Protein AF-A0A6N2HHI6-F1 (afdb_monomer_lite)

Structure (mmCIF, N/CA/C/O backbone):
data_AF-A0A6N2HHI6-F1
#
_entry.id   AF-A0A6N2HHI6-F1
#
loop_
_atom_site.group_PDB
_atom_site.id
_atom_site.type_symbol
_atom_site.label_atom_id
_atom_site.label_alt_id
_atom_site.label_comp_id
_atom_site.label_asym_id
_atom_site.label_entity_id
_atom_site.label_seq_id
_atom_site.pdbx_PDB_ins_code
_atom_site.Cartn_x
_atom_site.Cartn_y
_atom_site.Cartn_z
_atom_site.occupancy
_atom_site.B_iso_or_equiv
_atom_site.auth_seq_id
_atom_site.auth_comp_id
_atom_site.auth_asym_id
_atom_site.auth_atom_id
_atom_site.pdbx_PDB_model_num
ATOM 1 N N . MET A 1 1 ? 16.019 -4.355 -0.664 1.00 60.88 1 MET A N 1
ATOM 2 C CA . MET A 1 1 ? 15.784 -3.377 0.416 1.00 60.88 1 MET A CA 1
ATOM 3 C C . MET A 1 1 ? 14.619 -3.919 1.218 1.00 60.88 1 MET A C 1
ATOM 5 O O . MET A 1 1 ? 13.647 -4.322 0.595 1.00 60.88 1 MET A O 1
ATOM 9 N N . VAL A 1 2 ? 14.749 -4.052 2.535 1.00 79.38 2 VAL A N 1
ATOM 10 C CA . VAL A 1 2 ? 13.646 -4.550 3.370 1.00 79.38 2 VAL A CA 1
ATOM 11 C C . VAL A 1 2 ? 12.725 -3.367 3.663 1.00 79.38 2 VAL A C 1
ATOM 13 O O . VAL A 1 2 ? 13.206 -2.336 4.127 1.00 79.38 2 VAL A O 1
ATOM 16 N N . GLY A 1 3 ? 11.443 -3.486 3.314 1.00 85.81 3 GLY A N 1
ATOM 17 C CA . GLY A 1 3 ? 10.424 -2.500 3.674 1.00 85.81 3 GLY A CA 1
ATOM 18 C C . GLY A 1 3 ? 10.035 -2.628 5.146 1.00 85.81 3 GLY A C 1
ATOM 19 O O . GLY A 1 3 ? 10.104 -3.715 5.711 1.00 85.81 3 GLY A O 1
ATOM 20 N N . VAL A 1 4 ? 9.642 -1.516 5.760 1.00 94.62 4 VAL A N 1
ATOM 21 C CA . VAL A 1 4 ? 9.163 -1.456 7.153 1.00 94.62 4 VAL A CA 1
ATOM 22 C C . VAL A 1 4 ? 7.637 -1.570 7.213 1.00 94.62 4 VAL A C 1
ATOM 24 O O . VAL A 1 4 ? 7.092 -2.122 8.165 1.00 94.62 4 VAL A O 1
ATOM 27 N N . ILE A 1 5 ? 6.947 -1.066 6.187 1.00 95.06 5 ILE A N 1
ATOM 28 C CA . ILE A 1 5 ? 5.491 -1.098 6.066 1.00 95.06 5 ILE A CA 1
ATOM 29 C C . ILE A 1 5 ? 5.097 -2.278 5.180 1.00 95.06 5 ILE A C 1
ATOM 31 O O . ILE A 1 5 ? 5.539 -2.377 4.036 1.00 95.06 5 ILE A O 1
ATOM 35 N N . ALA A 1 6 ? 4.226 -3.133 5.709 1.00 95.44 6 ALA A N 1
ATOM 36 C CA . ALA A 1 6 ? 3.611 -4.241 4.992 1.00 95.44 6 ALA A CA 1
ATOM 37 C C . ALA A 1 6 ? 2.192 -4.476 5.519 1.00 95.44 6 ALA A C 1
ATOM 39 O O . ALA A 1 6 ? 1.937 -4.365 6.718 1.00 95.44 6 ALA A O 1
ATOM 40 N N . ALA A 1 7 ? 1.271 -4.844 4.634 1.00 96.00 7 ALA A N 1
ATOM 41 C CA . ALA A 1 7 ? -0.109 -5.170 4.974 1.00 96.00 7 ALA A CA 1
ATOM 42 C C . ALA A 1 7 ? -0.234 -6.485 5.761 1.00 96.00 7 ALA A C 1
ATOM 44 O O . ALA A 1 7 ? -1.263 -6.724 6.390 1.00 96.00 7 ALA A O 1
ATOM 45 N N . SER A 1 8 ? 0.811 -7.323 5.759 1.00 95.38 8 SER A N 1
ATOM 46 C CA . SER A 1 8 ? 0.907 -8.505 6.622 1.00 95.38 8 SER A CA 1
ATOM 47 C C . SER A 1 8 ? 0.996 -8.159 8.110 1.00 95.38 8 SER A C 1
ATOM 49 O O . SER A 1 8 ? 0.720 -9.021 8.937 1.00 95.38 8 SER A O 1
ATOM 51 N N . GLU A 1 9 ? 1.379 -6.925 8.446 1.00 96.44 9 GLU A N 1
ATOM 52 C CA . GLU A 1 9 ? 1.453 -6.405 9.809 1.00 96.44 9 GLU A CA 1
ATOM 53 C C . GLU A 1 9 ? 0.269 -5.436 10.041 1.00 96.44 9 GLU A C 1
ATOM 55 O O . GLU A 1 9 ? 0.293 -4.289 9.581 1.00 96.44 9 GLU A O 1
ATOM 60 N N . PRO A 1 10 ? -0.815 -5.876 10.718 1.00 95.06 10 PRO A N 1
ATOM 61 C CA . PRO A 1 10 ? -2.076 -5.130 10.774 1.00 95.06 10 PRO A CA 1
ATOM 62 C C . PRO A 1 10 ? -1.982 -3.753 11.436 1.00 95.06 10 PRO A C 1
ATOM 64 O O . PRO A 1 10 ? -2.836 -2.899 11.178 1.00 95.06 10 PRO A O 1
ATOM 67 N N . SER A 1 11 ? -0.959 -3.523 12.267 1.00 96.56 11 SER A N 1
ATOM 68 C CA . SER A 1 11 ? -0.707 -2.232 12.918 1.00 96.56 11 SER A CA 1
ATOM 69 C C . SER A 1 11 ? -0.463 -1.093 11.919 1.00 96.56 11 SER A C 1
ATOM 71 O O . SER A 1 11 ? -0.752 0.061 12.234 1.00 96.56 11 SER A O 1
ATOM 73 N N . TRP A 1 12 ? -0.058 -1.404 10.682 1.00 97.06 12 TRP A N 1
ATOM 74 C CA . TRP A 1 12 ? 0.109 -0.414 9.615 1.00 97.06 12 TRP A CA 1
ATOM 75 C C . TRP A 1 12 ? -1.172 -0.069 8.854 1.00 97.06 12 TRP A C 1
ATOM 77 O O . TRP A 1 12 ? -1.242 0.980 8.213 1.00 97.06 12 TRP A O 1
ATOM 87 N N . ILE A 1 13 ? -2.214 -0.897 8.926 1.00 97.31 13 ILE A N 1
ATOM 88 C CA . ILE A 1 13 ? -3.417 -0.694 8.111 1.00 97.31 13 ILE A CA 1
ATOM 89 C C . ILE A 1 13 ? -4.173 0.556 8.572 1.00 97.31 13 ILE A C 1
ATOM 91 O O . ILE A 1 13 ? -4.458 1.438 7.761 1.00 97.31 13 ILE A O 1
ATOM 95 N N . VAL A 1 14 ? -4.479 0.667 9.867 1.00 97.12 14 VAL A N 1
ATOM 96 C CA . VAL A 1 14 ? -5.300 1.771 10.395 1.00 97.12 14 VAL A CA 1
ATOM 97 C C . VAL A 1 14 ? -4.641 3.144 10.178 1.00 97.12 14 VAL A C 1
ATOM 99 O O . VAL A 1 14 ? -5.323 4.024 9.646 1.00 97.12 14 VAL A O 1
ATOM 102 N N . PRO A 1 15 ? -3.346 3.361 10.498 1.00 94.88 15 PRO A N 1
ATOM 103 C CA . PRO A 1 15 ? -2.711 4.670 10.325 1.00 94.88 15 PRO A CA 1
ATOM 104 C C . PRO A 1 15 ? -2.725 5.172 8.877 1.00 94.88 15 PRO A C 1
ATOM 106 O O . PRO A 1 15 ? -2.986 6.351 8.638 1.00 94.88 15 PRO A O 1
ATOM 109 N N . PHE A 1 16 ? -2.496 4.283 7.906 1.00 95.25 16 PHE A N 1
ATOM 110 C CA . PHE A 1 16 ? -2.334 4.677 6.505 1.00 95.25 16 PHE A CA 1
ATOM 111 C C . PHE A 1 16 ? -3.620 4.612 5.678 1.00 95.25 16 PHE A C 1
ATOM 11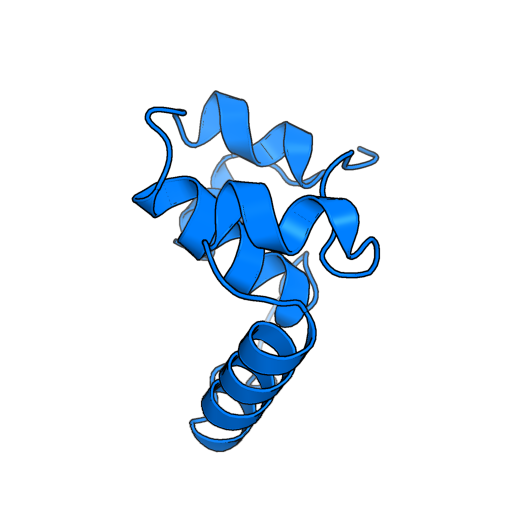3 O O . PHE A 1 16 ? -3.740 5.331 4.690 1.00 95.25 16 PHE A O 1
ATOM 120 N N . THR A 1 17 ? -4.609 3.809 6.083 1.00 95.81 17 THR A N 1
ATOM 121 C CA . THR A 1 17 ? -5.865 3.645 5.323 1.00 95.81 17 THR A CA 1
ATOM 122 C C . THR A 1 17 ? -7.082 4.235 6.031 1.00 95.81 17 THR A C 1
ATOM 124 O O . THR A 1 17 ? -8.071 4.551 5.380 1.00 95.81 17 THR A O 1
ATOM 127 N N . GLY A 1 18 ? -7.042 4.381 7.361 1.00 95.88 18 GLY A N 1
ATOM 128 C CA . GLY A 1 18 ? -8.228 4.677 8.174 1.00 95.88 18 GLY A CA 1
ATOM 129 C C . GLY A 1 18 ? -9.225 3.513 8.283 1.00 95.88 18 GLY A C 1
ATOM 130 O O . GLY A 1 18 ? -10.293 3.683 8.866 1.00 95.88 18 GLY A O 1
ATOM 131 N N . LEU A 1 19 ? -8.901 2.335 7.738 1.00 97.38 19 LEU A N 1
ATOM 132 C CA . LEU A 1 19 ? -9.739 1.140 7.778 1.00 97.38 19 LEU A CA 1
ATOM 133 C C . LEU A 1 19 ? -9.273 0.192 8.882 1.00 97.38 19 LEU A C 1
ATOM 135 O O . LEU A 1 19 ? -8.078 0.035 9.122 1.00 97.38 19 LEU A O 1
ATOM 139 N N . SER A 1 20 ? -10.212 -0.524 9.503 1.00 97.44 20 SER A N 1
ATOM 140 C CA . SER A 1 20 ? -9.847 -1.712 10.284 1.00 97.44 20 SER A CA 1
ATOM 141 C C . SER A 1 20 ? -9.233 -2.791 9.372 1.00 97.44 20 SER A C 1
ATOM 143 O O . SER A 1 20 ? -9.611 -2.874 8.196 1.00 97.44 20 SER A O 1
ATOM 145 N N . PRO A 1 21 ? -8.383 -3.699 9.892 1.00 97.50 21 PRO A N 1
ATOM 146 C CA . PRO A 1 21 ? -7.826 -4.809 9.106 1.00 97.50 21 PRO A CA 1
ATOM 147 C C . PRO A 1 21 ? -8.893 -5.636 8.373 1.00 97.50 21 PRO A C 1
ATOM 149 O O . PRO A 1 21 ? -8.712 -6.045 7.227 1.00 97.50 21 PRO A O 1
ATOM 152 N N . ARG A 1 22 ? -10.068 -5.809 8.992 1.00 97.81 22 ARG A N 1
ATOM 153 C CA . ARG A 1 22 ? -11.207 -6.508 8.383 1.00 97.81 22 ARG A CA 1
ATOM 154 C C . ARG A 1 22 ? -11.811 -5.744 7.200 1.00 97.81 22 ARG A C 1
ATOM 156 O O . ARG A 1 22 ? -12.152 -6.362 6.194 1.00 97.81 22 ARG A O 1
ATOM 163 N N . GLN A 1 23 ? -11.989 -4.427 7.315 1.00 98.31 23 GLN A N 1
ATOM 164 C CA . GLN A 1 23 ? -12.480 -3.596 6.207 1.00 98.31 23 GLN A CA 1
ATOM 165 C C . GLN A 1 23 ? -11.464 -3.544 5.066 1.00 98.31 23 GLN A C 1
ATOM 167 O O . GLN A 1 23 ? -11.851 -3.656 3.906 1.00 98.31 23 GLN A O 1
ATOM 172 N N . PHE A 1 24 ? -10.175 -3.461 5.393 1.00 98.19 24 PHE A N 1
ATOM 173 C CA . PHE A 1 24 ? -9.101 -3.515 4.410 1.00 98.19 24 PHE A CA 1
ATOM 174 C C . PHE A 1 24 ? -9.095 -4.841 3.637 1.00 98.19 24 PHE A C 1
ATOM 176 O O . PHE A 1 24 ? -9.090 -4.833 2.410 1.00 98.19 24 PHE A O 1
ATOM 183 N N . GLY A 1 25 ? -9.224 -5.984 4.322 1.00 97.88 25 GLY A N 1
ATOM 184 C CA . GLY A 1 25 ? -9.338 -7.287 3.655 1.00 97.88 25 GLY A CA 1
ATOM 185 C C . GLY A 1 25 ? -10.547 -7.385 2.712 1.00 97.88 25 GLY A C 1
ATOM 186 O O . GLY A 1 25 ? -10.444 -7.950 1.620 1.00 97.88 25 GLY A O 1
ATOM 187 N N . LYS A 1 26 ? -11.686 -6.778 3.082 1.00 98.31 26 LYS A N 1
ATOM 188 C CA . LYS A 1 26 ? -12.856 -6.671 2.190 1.00 98.31 26 LYS A CA 1
ATOM 189 C C . LYS A 1 26 ? -12.555 -5.827 0.950 1.00 98.31 26 LYS A C 1
ATOM 191 O O . LYS A 1 26 ? -12.919 -6.243 -0.147 1.00 98.31 26 LYS A O 1
ATOM 196 N N . LEU A 1 27 ? -11.877 -4.688 1.113 1.00 97.62 27 LEU A N 1
ATOM 197 C CA . LEU A 1 27 ? -11.456 -3.827 0.004 1.00 97.62 27 LEU A CA 1
ATOM 198 C C . LEU A 1 27 ? -10.527 -4.576 -0.957 1.00 97.62 27 LEU A C 1
ATOM 200 O O . LEU A 1 27 ? -10.798 -4.619 -2.152 1.00 97.62 27 LEU A O 1
ATOM 204 N N . VAL A 1 28 ? -9.479 -5.223 -0.442 1.00 97.44 28 VAL A N 1
ATOM 205 C CA . VAL A 1 28 ? -8.549 -6.023 -1.257 1.00 97.44 28 VAL A CA 1
ATOM 206 C C . VAL A 1 28 ? -9.297 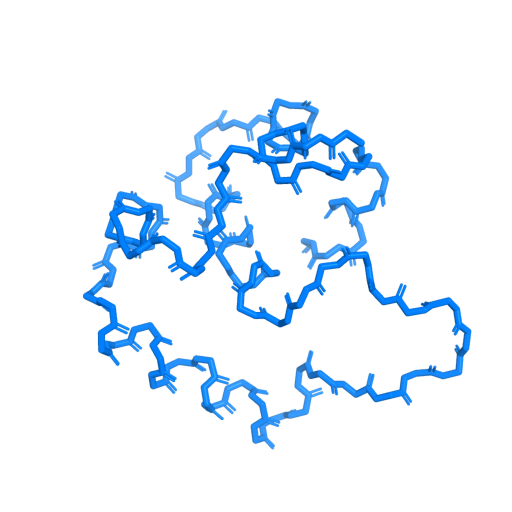-7.122 -2.015 1.00 97.44 28 VAL A C 1
ATOM 208 O O . VAL A 1 28 ? -9.059 -7.325 -3.204 1.00 97.44 28 VAL A O 1
ATOM 211 N N . THR A 1 29 ? -10.237 -7.806 -1.358 1.00 97.50 29 THR A N 1
ATOM 212 C CA . THR A 1 29 ? -11.053 -8.848 -1.998 1.00 97.50 29 THR A CA 1
ATOM 213 C C . THR A 1 29 ? -11.902 -8.283 -3.136 1.00 97.50 29 THR A C 1
ATOM 215 O O . THR A 1 29 ? -11.980 -8.898 -4.198 1.00 97.50 29 THR A O 1
ATOM 218 N N . ALA A 1 30 ? -12.524 -7.117 -2.938 1.00 97.81 30 ALA A N 1
ATOM 219 C CA . ALA A 1 30 ? -13.284 -6.439 -3.984 1.00 97.81 30 ALA A CA 1
ATOM 220 C C . ALA A 1 30 ? -12.378 -6.054 -5.164 1.00 97.81 30 ALA A C 1
ATOM 222 O O . ALA A 1 30 ? -12.669 -6.416 -6.297 1.00 97.81 30 ALA A O 1
ATOM 223 N N . LEU A 1 31 ? -11.220 -5.443 -4.899 1.00 96.19 31 LEU A N 1
ATOM 224 C CA . LEU A 1 31 ? -10.244 -5.075 -5.931 1.00 96.19 31 LEU A CA 1
ATOM 225 C C . LEU A 1 31 ? -9.726 -6.287 -6.715 1.00 96.19 31 LEU A C 1
ATOM 227 O O . LEU A 1 31 ? -9.537 -6.212 -7.927 1.00 96.19 31 LEU A O 1
ATOM 231 N N . ARG A 1 32 ? -9.522 -7.426 -6.045 1.00 94.44 32 ARG A N 1
ATOM 232 C CA . ARG A 1 32 ? -9.128 -8.675 -6.706 1.00 94.44 32 ARG A CA 1
ATOM 233 C C . ARG A 1 32 ? -10.211 -9.157 -7.676 1.00 94.44 32 ARG A C 1
ATOM 235 O O . ARG A 1 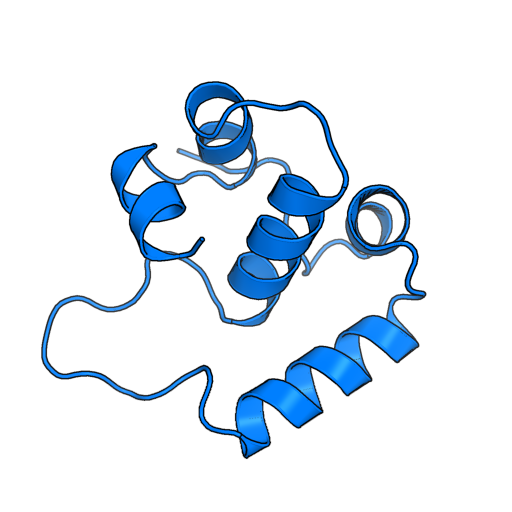32 ? -9.871 -9.591 -8.772 1.00 94.44 32 ARG A O 1
ATOM 242 N N . ARG A 1 33 ? -11.492 -9.045 -7.304 1.00 94.62 33 ARG A N 1
ATOM 243 C CA . ARG A 1 33 ? -12.635 -9.387 -8.176 1.00 94.62 33 ARG A CA 1
ATOM 244 C C . ARG A 1 33 ? -12.753 -8.450 -9.378 1.00 94.62 33 ARG A C 1
ATOM 246 O O . ARG A 1 33 ? -13.038 -8.926 -10.467 1.00 94.62 33 ARG A O 1
ATOM 253 N N . GLU A 1 34 ? -12.448 -7.170 -9.189 1.00 94.50 34 GLU A N 1
ATOM 254 C CA . GLU A 1 34 ? -12.382 -6.163 -10.261 1.00 94.50 34 GLU A CA 1
ATOM 255 C C . GLU A 1 34 ? -11.114 -6.281 -11.136 1.00 94.50 34 GLU A C 1
ATOM 257 O O . GLU A 1 34 ? -10.905 -5.496 -12.057 1.00 94.50 34 GLU A O 1
ATOM 262 N N . GLY A 1 35 ? -10.233 -7.253 -10.869 1.00 90.69 35 GLY A N 1
ATOM 263 C CA . GLY A 1 35 ? -9.058 -7.512 -11.700 1.00 90.69 35 GLY A CA 1
ATOM 264 C C . GLY A 1 35 ? -7.850 -6.608 -11.423 1.00 90.69 35 GLY A C 1
ATOM 265 O O . GLY A 1 35 ? -7.011 -6.439 -12.306 1.00 90.69 35 GLY A O 1
ATOM 266 N N . ALA A 1 36 ? -7.703 -6.061 -10.209 1.00 88.44 36 ALA A N 1
ATOM 267 C CA . ALA A 1 36 ? -6.555 -5.226 -9.803 1.00 88.44 36 ALA A CA 1
ATOM 268 C C . ALA A 1 36 ? -5.221 -5.996 -9.621 1.00 88.44 36 ALA A C 1
ATOM 270 O O . ALA A 1 36 ? -4.153 -5.400 -9.413 1.00 88.44 36 ALA A O 1
ATOM 271 N N . ASP A 1 37 ? -5.255 -7.326 -9.720 1.00 85.50 37 ASP A N 1
ATOM 272 C CA . ASP A 1 37 ? -4.085 -8.211 -9.667 1.00 85.50 37 ASP A CA 1
ATOM 273 C C . ASP A 1 37 ? -4.005 -9.137 -10.891 1.00 85.50 37 ASP A C 1
ATOM 275 O O . ASP A 1 37 ? -4.000 -10.360 -10.750 1.00 85.50 37 ASP A O 1
ATOM 279 N N . PRO A 1 38 ? -3.997 -8.588 -12.122 1.00 80.12 38 PRO A N 1
ATOM 280 C CA . PRO A 1 38 ? -3.945 -9.423 -13.304 1.00 80.12 38 PRO A CA 1
ATOM 281 C C . PRO A 1 38 ? -2.516 -9.930 -13.513 1.00 80.12 38 PRO A C 1
ATOM 283 O O . PRO A 1 38 ? -1.543 -9.180 -13.369 1.00 80.12 38 PRO A O 1
ATOM 286 N N . VAL A 1 39 ? -2.387 -11.183 -13.950 1.00 75.06 39 VAL A N 1
ATOM 287 C CA . VAL A 1 39 ? -1.120 -11.718 -14.462 1.00 75.06 39 VAL A CA 1
ATOM 288 C C . VAL A 1 39 ? -0.827 -11.029 -15.798 1.00 75.06 39 VAL A C 1
ATOM 290 O O . VAL A 1 39 ? -1.320 -11.427 -16.852 1.00 75.06 39 VAL A O 1
ATOM 293 N N . ARG A 1 40 ? -0.072 -9.926 -15.758 1.00 71.31 40 ARG A N 1
ATOM 294 C CA . ARG A 1 40 ? 0.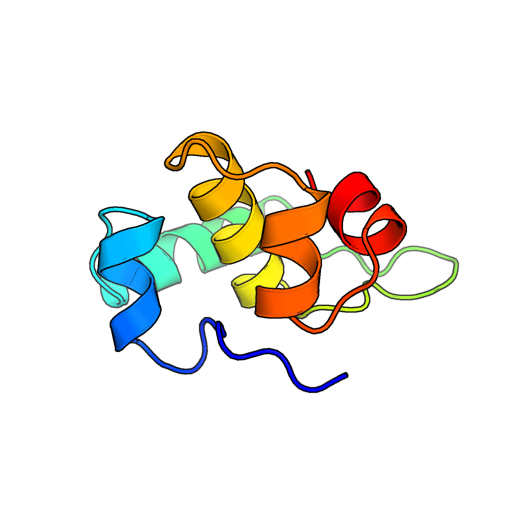335 -9.183 -16.960 1.00 71.31 40 ARG A CA 1
ATOM 295 C C . ARG A 1 40 ? 1.528 -9.868 -17.624 1.00 71.31 40 ARG A C 1
ATOM 297 O O . ARG A 1 40 ? 2.414 -10.380 -16.945 1.00 71.31 40 ARG A O 1
ATOM 304 N N . LYS A 1 41 ? 1.590 -9.820 -18.960 1.00 77.06 41 LYS A N 1
ATOM 305 C CA . LYS A 1 41 ? 2.815 -10.169 -19.695 1.00 77.06 41 LYS A CA 1
ATOM 306 C C . LYS A 1 41 ? 3.912 -9.166 -19.326 1.00 77.06 41 LYS A C 1
ATOM 308 O O . LYS A 1 41 ? 3.704 -7.961 -19.450 1.00 77.06 41 LYS A O 1
ATOM 313 N N . GLY A 1 42 ? 5.065 -9.659 -18.881 1.00 80.00 42 GLY A N 1
ATOM 314 C CA . GLY A 1 42 ? 6.210 -8.837 -18.486 1.00 80.00 42 GLY A CA 1
ATOM 315 C C . GLY A 1 42 ? 6.630 -9.058 -17.035 1.00 80.00 42 GLY A C 1
ATOM 316 O O . GLY A 1 42 ? 6.308 -10.075 -16.425 1.00 80.00 42 GLY A O 1
ATOM 317 N N . ARG A 1 43 ? 7.397 -8.109 -16.487 1.00 78.94 43 ARG A N 1
ATOM 318 C CA . ARG A 1 43 ? 7.910 -8.214 -15.118 1.00 78.94 43 ARG A CA 1
ATOM 319 C C . ARG A 1 43 ? 6.754 -8.089 -14.113 1.00 78.94 43 ARG A C 1
ATOM 321 O O . ARG A 1 43 ? 6.050 -7.077 -14.171 1.00 78.94 43 ARG A O 1
ATOM 328 N N . PRO A 1 44 ? 6.600 -9.042 -13.176 1.00 83.06 44 PRO A N 1
ATOM 329 C CA . PRO A 1 44 ? 5.621 -8.938 -12.103 1.00 83.06 44 PRO A CA 1
ATOM 330 C C . PRO A 1 44 ? 5.784 -7.652 -11.290 1.00 83.06 44 PRO A C 1
ATOM 332 O O . PRO A 1 44 ? 6.864 -7.046 -11.243 1.00 83.06 44 PRO A O 1
ATOM 335 N N . TRP A 1 45 ? 4.711 -7.253 -10.612 1.00 87.62 45 TRP A N 1
ATOM 336 C CA . TRP A 1 45 ? 4.798 -6.228 -9.581 1.00 87.62 45 TRP A CA 1
ATOM 337 C C . TRP A 1 45 ? 5.799 -6.651 -8.504 1.00 87.6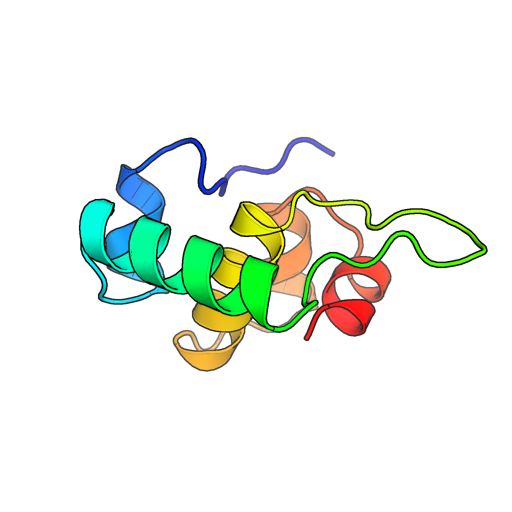2 45 TRP A C 1
ATOM 339 O O . TRP A 1 45 ? 5.884 -7.822 -8.149 1.00 87.62 45 TRP A O 1
ATOM 349 N N . SER A 1 46 ? 6.560 -5.694 -7.974 1.00 86.62 46 SER A N 1
ATOM 350 C CA . SER A 1 46 ? 7.512 -5.956 -6.888 1.00 86.62 46 SER A CA 1
ATOM 351 C C . SER A 1 46 ? 6.844 -6.118 -5.519 1.00 86.62 46 SER A C 1
ATOM 353 O O . SER A 1 46 ? 7.542 -6.418 -4.560 1.00 86.62 46 SER A O 1
ATOM 355 N N . LEU A 1 47 ? 5.530 -5.882 -5.430 1.00 92.38 47 LEU A N 1
ATOM 356 C CA . LEU A 1 47 ? 4.733 -5.948 -4.207 1.00 92.38 47 LEU A CA 1
ATOM 357 C C . LEU A 1 47 ? 3.466 -6.787 -4.429 1.00 92.38 47 LEU A C 1
ATOM 359 O O . LEU A 1 47 ? 2.868 -6.687 -5.511 1.00 92.38 47 LEU A O 1
ATOM 363 N N . PRO A 1 48 ? 3.027 -7.559 -3.416 1.00 93.38 48 PRO A N 1
ATOM 364 C CA . PRO A 1 48 ? 1.723 -8.215 -3.429 1.00 93.38 48 PRO A CA 1
ATOM 365 C C . PRO A 1 48 ? 0.589 -7.178 -3.492 1.00 93.38 48 PRO A C 1
ATOM 367 O O . PRO A 1 48 ? 0.793 -5.996 -3.205 1.00 93.38 48 PRO A O 1
ATOM 370 N N . LEU A 1 49 ? -0.610 -7.601 -3.908 1.00 95.19 49 LEU A N 1
ATOM 371 C CA . LEU A 1 49 ? -1.758 -6.701 -4.096 1.00 95.19 49 LEU A CA 1
ATOM 372 C C . LEU A 1 49 ? -2.053 -5.882 -2.835 1.00 95.19 49 LEU A C 1
ATOM 374 O O . LEU A 1 49 ? -2.278 -4.680 -2.920 1.00 95.19 49 LEU A O 1
ATOM 378 N N . GLU A 1 50 ? -2.026 -6.526 -1.677 1.00 97.06 50 GLU A N 1
ATOM 379 C CA . GLU A 1 50 ? -2.305 -5.942 -0.372 1.00 97.06 50 GLU A CA 1
ATOM 380 C C . GLU A 1 50 ? -1.355 -4.769 -0.080 1.00 97.06 50 GLU A C 1
ATOM 382 O O . GLU A 1 50 ? -1.806 -3.670 0.246 1.00 97.06 50 GLU A O 1
ATOM 387 N N . ASP A 1 51 ? -0.052 -4.959 -0.296 1.00 97.19 51 ASP A N 1
ATOM 388 C CA . ASP A 1 51 ? 0.956 -3.912 -0.100 1.00 97.19 51 ASP A CA 1
ATOM 389 C C . ASP A 1 51 ? 0.831 -2.795 -1.138 1.00 97.19 51 ASP A C 1
ATOM 391 O O . ASP A 1 51 ? 1.044 -1.630 -0.813 1.00 97.19 51 ASP A O 1
ATOM 395 N N . ARG A 1 52 ? 0.433 -3.115 -2.378 1.00 96.62 52 ARG A N 1
ATOM 396 C CA . ARG A 1 52 ? 0.137 -2.099 -3.401 1.00 96.62 52 ARG A CA 1
ATOM 397 C C . ARG A 1 52 ? -1.039 -1.217 -2.987 1.00 96.62 52 ARG A C 1
ATOM 399 O O . ARG A 1 52 ? -0.953 0.000 -3.107 1.00 96.62 52 ARG A O 1
ATOM 406 N N . VAL A 1 53 ? -2.115 -1.811 -2.470 1.00 97.62 53 VAL A N 1
ATOM 407 C CA . VAL A 1 53 ? -3.290 -1.068 -1.984 1.00 97.62 53 VAL A CA 1
ATOM 408 C C . VAL A 1 53 ? -2.922 -0.202 -0.780 1.00 97.62 53 VAL A C 1
ATOM 410 O O . VAL A 1 53 ? -3.312 0.965 -0.725 1.00 97.62 53 VAL A O 1
ATOM 413 N N . LEU A 1 54 ? -2.132 -0.736 0.156 1.00 98.06 54 LEU A N 1
ATOM 414 C CA . LEU A 1 54 ? -1.637 0.023 1.305 1.00 98.06 54 LEU A CA 1
ATOM 415 C C . LEU A 1 54 ? -0.732 1.190 0.874 1.00 98.06 54 LEU A C 1
ATOM 417 O O . LEU A 1 54 ? -0.848 2.282 1.425 1.00 98.06 54 LEU A O 1
ATOM 421 N N . LEU A 1 55 ? 0.114 0.987 -0.139 1.00 97.50 55 LEU A N 1
ATOM 422 C CA . LEU A 1 55 ? 0.976 2.018 -0.721 1.00 97.50 55 LEU A CA 1
ATOM 423 C C . LEU A 1 55 ? 0.159 3.156 -1.340 1.00 97.50 55 LEU A C 1
ATOM 425 O O . LEU A 1 55 ? 0.432 4.320 -1.048 1.00 97.50 55 LEU A O 1
ATOM 429 N N . VAL A 1 56 ? -0.857 2.839 -2.149 1.00 97.25 56 VAL A N 1
ATOM 430 C CA . VAL A 1 56 ? -1.748 3.845 -2.758 1.00 97.25 56 VAL A CA 1
ATOM 431 C C . VAL A 1 56 ? -2.494 4.630 -1.679 1.00 97.25 56 VAL A C 1
ATOM 433 O O . VAL A 1 56 ? -2.533 5.858 -1.724 1.00 97.25 56 VAL A O 1
ATOM 436 N N . ALA A 1 57 ? -3.027 3.939 -0.667 1.00 97.50 57 ALA A N 1
ATOM 437 C CA . ALA A 1 57 ? -3.708 4.591 0.447 1.00 97.50 57 ALA A CA 1
ATOM 438 C C . ALA A 1 57 ? -2.771 5.535 1.216 1.0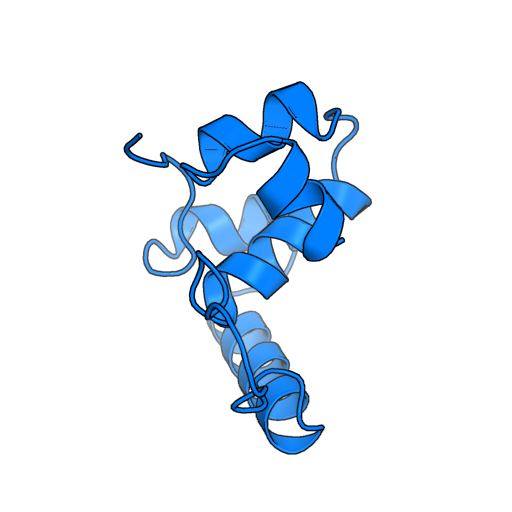0 97.50 57 ALA A C 1
ATOM 440 O O . ALA A 1 57 ? -3.125 6.689 1.445 1.00 97.50 57 ALA A O 1
ATOM 441 N N . ALA A 1 58 ? -1.559 5.080 1.552 1.00 97.19 58 ALA A N 1
ATOM 442 C CA . ALA A 1 58 ? -0.554 5.897 2.224 1.00 97.19 58 ALA A CA 1
ATOM 443 C C . ALA A 1 58 ? -0.157 7.122 1.386 1.00 97.19 58 ALA A C 1
ATOM 445 O O . ALA A 1 58 ? -0.024 8.217 1.934 1.00 97.19 58 ALA A O 1
ATOM 446 N N . TYR A 1 59 ? -0.009 6.958 0.068 1.00 97.19 59 TYR A N 1
ATOM 447 C CA . TYR A 1 59 ? 0.297 8.057 -0.846 1.00 97.19 59 TYR A CA 1
ATOM 448 C C . TYR A 1 59 ? -0.819 9.114 -0.878 1.00 97.19 59 TYR A C 1
ATOM 450 O O . TYR A 1 59 ? -0.519 10.301 -0.859 1.00 97.19 59 TYR A O 1
ATOM 458 N N . TRP A 1 60 ? -2.094 8.712 -0.866 1.00 95.25 60 TRP A N 1
ATOM 459 C CA . TRP A 1 60 ? -3.216 9.664 -0.850 1.00 95.25 60 TRP A CA 1
ATOM 460 C C . TRP A 1 60 ? -3.502 10.278 0.526 1.00 95.25 60 TRP A C 1
ATOM 462 O O . TRP A 1 60 ? -4.013 11.392 0.600 1.00 95.25 60 TRP A O 1
ATOM 472 N N . ARG A 1 61 ? -3.219 9.568 1.625 1.00 95.19 61 ARG A N 1
ATOM 473 C CA . ARG A 1 61 ? -3.540 10.020 2.995 1.00 95.19 61 ARG A CA 1
ATOM 474 C C . ARG A 1 61 ? -2.430 10.800 3.683 1.00 95.19 61 ARG A C 1
ATOM 476 O O . ARG A 1 61 ? -2.706 11.455 4.687 1.00 95.19 61 ARG A O 1
ATOM 483 N N . THR A 1 62 ? -1.195 10.707 3.202 1.00 94.38 62 THR A N 1
ATOM 484 C CA . THR A 1 62 ? -0.038 11.364 3.819 1.00 94.38 62 THR A CA 1
ATOM 485 C C . THR A 1 62 ? 0.570 12.394 2.877 1.00 94.38 62 THR A C 1
ATOM 487 O O . THR A 1 62 ? 0.446 12.292 1.664 1.00 94.38 62 THR A O 1
ATOM 490 N N . ASN A 1 63 ? 1.296 13.365 3.430 1.00 95.44 63 ASN A N 1
ATOM 491 C CA . ASN A 1 63 ? 2.029 14.363 2.640 1.00 95.44 63 ASN A CA 1
ATOM 492 C C . ASN A 1 63 ? 3.441 13.883 2.246 1.00 95.44 63 ASN A C 1
ATOM 494 O O . ASN A 1 63 ? 4.338 14.697 2.021 1.00 95.44 63 ASN A O 1
ATOM 498 N N . LEU A 1 64 ? 3.677 12.565 2.221 1.00 95.56 64 LEU A N 1
ATOM 499 C CA . LEU A 1 64 ? 4.975 11.998 1.868 1.00 95.56 64 LEU A CA 1
ATOM 500 C C . LEU A 1 64 ? 5.157 11.960 0.351 1.00 95.56 64 LEU A C 1
ATOM 502 O O . LEU A 1 64 ? 4.285 11.533 -0.402 1.00 95.56 64 LEU A O 1
ATOM 506 N N . THR A 1 65 ? 6.347 12.335 -0.108 1.00 96.81 65 THR A N 1
ATOM 507 C CA . THR A 1 65 ? 6.714 12.166 -1.517 1.00 96.81 65 THR A CA 1
ATOM 508 C C . THR A 1 65 ? 6.915 10.686 -1.849 1.00 96.81 65 THR A C 1
ATOM 510 O O . THR A 1 65 ? 7.347 9.902 -1.002 1.00 96.81 65 THR A O 1
ATOM 513 N N . LEU A 1 66 ? 6.740 10.295 -3.118 1.00 96.31 66 LEU A N 1
ATOM 514 C CA . LEU A 1 66 ? 7.057 8.929 -3.569 1.00 96.31 66 LEU A CA 1
ATOM 515 C C . LEU A 1 66 ? 8.510 8.517 -3.275 1.00 96.31 66 LEU A C 1
ATOM 517 O O . LEU A 1 66 ? 8.781 7.335 -3.083 1.00 96.31 66 LEU A O 1
ATOM 521 N N . ARG A 1 67 ? 9.453 9.471 -3.204 1.00 96.56 67 ARG A N 1
ATOM 522 C CA . ARG A 1 67 ? 10.847 9.191 -2.809 1.00 96.56 67 ARG A CA 1
ATOM 523 C C . ARG A 1 67 ? 10.979 8.818 -1.333 1.00 96.56 67 ARG A C 1
ATOM 525 O O . ARG A 1 67 ? 11.837 8.008 -1.010 1.00 96.56 67 ARG A O 1
ATOM 532 N N . GLN A 1 68 ? 10.157 9.401 -0.463 1.00 96.56 68 GLN A N 1
ATOM 533 C CA . GLN A 1 68 ? 10.119 9.066 0.963 1.00 96.56 68 GLN A CA 1
ATOM 534 C C . GLN A 1 68 ? 9.328 7.781 1.210 1.00 96.56 68 GLN A C 1
ATOM 536 O O . GLN A 1 68 ? 9.710 6.983 2.055 1.00 96.56 68 GLN A O 1
ATOM 541 N N . LEU A 1 69 ? 8.253 7.562 0.451 1.00 96.19 69 LEU A N 1
ATOM 542 C CA . LEU A 1 69 ? 7.333 6.448 0.658 1.00 96.19 69 LEU A CA 1
ATOM 543 C C . LEU A 1 69 ? 7.875 5.123 0.098 1.00 96.19 69 LEU A C 1
ATOM 545 O O . LEU A 1 69 ? 7.793 4.098 0.765 1.00 96.19 69 LEU A O 1
ATOM 549 N N . ALA A 1 70 ? 8.506 5.133 -1.080 1.00 96.75 70 ALA A N 1
ATOM 550 C CA . ALA A 1 70 ? 9.057 3.929 -1.710 1.00 96.75 70 ALA A CA 1
ATOM 551 C C . ALA A 1 70 ? 9.994 3.080 -0.815 1.00 96.75 70 ALA A C 1
ATOM 553 O O . ALA A 1 70 ? 9.761 1.870 -0.724 1.00 96.75 70 ALA A O 1
ATOM 554 N N . PRO A 1 71 ? 11.005 3.647 -0.114 1.00 97.00 71 PRO A N 1
ATOM 555 C CA . PRO A 1 71 ? 11.869 2.852 0.760 1.00 97.00 71 PRO A CA 1
ATOM 556 C C . PRO A 1 71 ? 11.120 2.245 1.954 1.00 97.00 71 PRO A C 1
ATOM 558 O O . PRO A 1 71 ? 11.493 1.161 2.395 1.00 97.00 71 PRO A O 1
ATOM 561 N N . LEU A 1 72 ? 10.031 2.865 2.432 1.00 96.75 72 LEU A N 1
ATOM 562 C CA . LEU A 1 72 ? 9.211 2.302 3.513 1.00 96.75 72 LEU A CA 1
ATOM 563 C C . LEU A 1 72 ? 8.517 1.001 3.095 1.00 96.75 72 LEU A C 1
ATOM 565 O O . LEU A 1 72 ? 8.314 0.136 3.938 1.00 96.75 72 LEU A O 1
ATOM 569 N N . PHE A 1 73 ? 8.226 0.831 1.805 1.00 96.81 73 PHE A N 1
ATOM 570 C CA . PHE A 1 73 ? 7.675 -0.399 1.224 1.00 96.81 73 PHE A CA 1
ATOM 571 C C . PHE A 1 73 ? 8.756 -1.292 0.585 1.00 96.81 73 PHE A C 1
ATOM 573 O O . PHE A 1 73 ? 8.445 -2.264 -0.095 1.00 96.81 73 PHE A O 1
ATOM 580 N N . GLY A 1 74 ? 10.045 -0.971 0.754 1.00 95.94 74 GLY A N 1
ATOM 581 C CA . GLY A 1 74 ? 11.149 -1.784 0.232 1.00 95.94 74 GLY A CA 1
ATOM 582 C C . GLY A 1 74 ? 11.289 -1.779 -1.297 1.00 95.94 74 GLY A C 1
ATOM 583 O O . GLY A 1 74 ? 11.979 -2.635 -1.855 1.00 95.94 74 GLY A O 1
ATOM 584 N N . VAL A 1 75 ? 10.672 -0.815 -1.988 1.00 95.56 75 VAL A N 1
ATOM 585 C CA . VAL A 1 75 ? 10.697 -0.693 -3.453 1.00 95.56 75 VAL A CA 1
ATOM 586 C C . VAL A 1 75 ? 11.463 0.545 -3.915 1.00 95.56 75 VAL A C 1
ATOM 588 O O . VAL A 1 75 ? 11.692 1.488 -3.162 1.00 95.56 75 VAL A O 1
ATOM 591 N N . SER A 1 76 ? 11.875 0.566 -5.186 1.00 95.06 76 SER A N 1
ATOM 592 C CA . SER A 1 76 ? 12.447 1.778 -5.780 1.00 95.06 76 SER A CA 1
ATOM 593 C C . SER A 1 76 ? 11.370 2.842 -6.001 1.00 95.06 76 SER A C 1
ATOM 595 O O . SER A 1 76 ? 10.196 2.516 -6.189 1.00 95.06 76 SER A O 1
ATOM 597 N N . LYS A 1 77 ? 11.769 4.122 -6.077 1.00 96.00 77 LYS A N 1
ATOM 598 C CA . LYS A 1 77 ? 10.838 5.212 -6.419 1.00 96.00 77 LYS A CA 1
ATOM 599 C C . LYS A 1 77 ? 10.086 4.925 -7.718 1.00 96.00 77 LYS A C 1
ATOM 601 O O . LYS A 1 77 ? 8.875 5.070 -7.746 1.00 96.00 77 LYS A O 1
ATOM 606 N N . SER A 1 78 ? 10.774 4.464 -8.765 1.00 94.75 78 SER A N 1
ATOM 607 C CA . SER A 1 78 ? 10.145 4.114 -10.048 1.00 94.75 78 SER A CA 1
ATOM 608 C C . SER A 1 78 ? 9.213 2.902 -9.963 1.00 94.75 78 SER A C 1
ATOM 610 O O . SER A 1 78 ? 8.314 2.762 -10.780 1.00 94.75 78 SER A O 1
ATOM 612 N N . ALA A 1 79 ? 9.416 1.989 -9.011 1.00 94.44 79 ALA A N 1
ATOM 613 C CA . ALA A 1 79 ? 8.476 0.897 -8.786 1.00 94.44 79 ALA A CA 1
ATOM 614 C C . ALA A 1 79 ? 7.207 1.386 -8.074 1.00 94.44 79 ALA A C 1
ATOM 616 O O . ALA A 1 79 ? 6.124 1.013 -8.510 1.00 94.44 79 ALA A O 1
ATOM 617 N N . ALA A 1 80 ? 7.337 2.252 -7.063 1.00 95.75 80 ALA A N 1
ATOM 618 C CA . ALA A 1 80 ? 6.196 2.898 -6.407 1.00 95.75 80 ALA A CA 1
ATOM 619 C C . ALA A 1 80 ? 5.395 3.787 -7.378 1.00 95.75 80 ALA A C 1
ATOM 621 O O . ALA A 1 80 ? 4.174 3.727 -7.401 1.00 95.75 80 ALA A O 1
ATOM 622 N N . ASP A 1 81 ? 6.088 4.532 -8.239 1.00 95.00 81 ASP A N 1
ATOM 623 C CA . ASP A 1 81 ? 5.511 5.401 -9.279 1.00 95.00 81 ASP A CA 1
ATOM 624 C C . ASP A 1 81 ? 4.704 4.633 -10.339 1.00 95.00 81 ASP A C 1
ATOM 626 O O . ASP A 1 81 ? 3.812 5.193 -10.949 1.00 95.00 81 ASP A O 1
ATOM 630 N N . ARG A 1 82 ? 4.980 3.338 -10.555 1.00 92.50 82 ARG A N 1
ATOM 631 C CA . ARG A 1 82 ? 4.153 2.491 -11.437 1.00 92.50 82 ARG A CA 1
ATOM 632 C C . ARG A 1 82 ? 2.896 1.947 -10.753 1.00 92.50 82 ARG A C 1
ATOM 634 O O . ARG A 1 82 ? 2.060 1.365 -11.438 1.00 92.50 82 ARG A O 1
ATOM 641 N N . ILE A 1 83 ? 2.835 2.003 -9.423 1.00 93.06 83 ILE A N 1
ATOM 642 C CA . ILE A 1 83 ? 1.727 1.462 -8.624 1.00 93.06 83 ILE A CA 1
ATOM 643 C C . ILE A 1 83 ? 0.662 2.535 -8.381 1.00 93.06 83 ILE A C 1
ATOM 645 O O . ILE A 1 83 ? -0.522 2.210 -8.424 1.00 93.06 83 ILE A O 1
ATOM 649 N N . VAL A 1 84 ? 1.103 3.762 -8.094 1.00 92.50 84 VAL A N 1
ATOM 650 C CA . VAL A 1 84 ? 0.274 4.953 -7.852 1.00 92.50 84 VAL A CA 1
ATOM 651 C C . VAL A 1 84 ? -0.154 5.587 -9.165 1.00 92.50 84 VAL A C 1
ATOM 653 O O . VAL A 1 84 ? -1.346 5.946 -9.261 1.00 92.50 84 VAL A O 1
#

pLDDT: mean 93.35, std 6.81, range [60.88, 98.31]

Foldseek 3Di:
DDAQDDLVDQVLCCVQQVDHNVVLVVVLVVCVVVPVQPPDPDDHQPDDSSLLVSLVSNVVPDPDDLCRSQVNSPHHSVSSVVSD

Sequence (84 aa):
MVGVIAASEPSWIVPFTGLSPRQFGKLVTALRREGADPVRKGRPWSLPLEDRVLLVAAYWRTNLTLRQLAPLFGVSKSAADRIV

Radius of gyration: 12.29 Å; chains: 1; bounding box: 29×26×33 Å

Secondary structure (DSSP, 8-state):
---S--TTSGGGHHHHHSS-HHHHHHHHHHHHHTTSS---SSSPPSS-HHHHHHHHHHHHHS---HHHHHHHTTS-HHHHHTT-